Protein AF-A0A3S4ICM1-F1 (afdb_monomer_lite)

Structure (mmCIF, N/CA/C/O backbone):
data_AF-A0A3S4ICM1-F1
#
_entry.id   AF-A0A3S4ICM1-F1
#
loop_
_atom_site.group_PDB
_atom_site.id
_atom_site.type_symbol
_atom_site.label_atom_id
_atom_site.label_alt_id
_atom_site.label_comp_id
_atom_site.label_asym_id
_atom_site.label_entity_id
_atom_site.label_seq_id
_atom_site.pdbx_PDB_ins_code
_atom_site.Cartn_x
_atom_site.Cartn_y
_atom_site.Cartn_z
_atom_site.occupancy
_atom_site.B_iso_or_equiv
_atom_site.auth_seq_id
_atom_site.auth_comp_id
_atom_site.auth_asym_id
_atom_site.auth_atom_id
_atom_site.pdbx_PDB_model_num
ATOM 1 N N . MET A 1 1 ? 9.336 -10.171 -21.141 1.00 41.47 1 MET A N 1
ATOM 2 C CA . MET A 1 1 ? 8.666 -9.229 -20.217 1.00 41.47 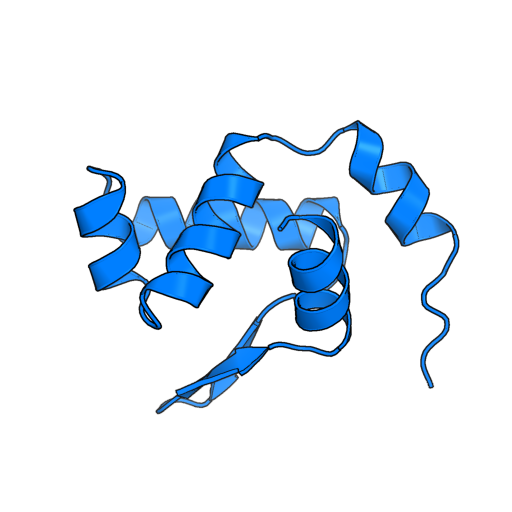1 MET A CA 1
ATOM 3 C C . MET A 1 1 ? 7.668 -10.049 -19.399 1.00 41.47 1 MET A C 1
ATOM 5 O O . MET A 1 1 ? 6.689 -10.478 -19.975 1.00 41.47 1 MET A O 1
ATOM 9 N N . GLY A 1 2 ? 7.869 -10.435 -18.145 1.00 45.62 2 GLY A N 1
ATOM 10 C CA . GLY A 1 2 ? 8.964 -10.178 -17.222 1.00 45.62 2 GLY A CA 1
ATOM 11 C C . GLY A 1 2 ? 9.555 -11.489 -16.702 1.00 45.62 2 GLY A C 1
ATOM 12 O O . GLY A 1 2 ? 8.839 -12.438 -16.398 1.00 45.62 2 GLY A O 1
ATOM 13 N N . CYS A 1 3 ? 10.884 -11.527 -16.639 1.00 40.38 3 CYS A N 1
ATOM 14 C CA . CYS A 1 3 ? 11.598 -12.461 -15.787 1.00 40.38 3 CYS A CA 1
ATOM 15 C C . CYS A 1 3 ? 11.204 -12.132 -14.343 1.00 40.38 3 CYS A C 1
ATOM 17 O O . CYS A 1 3 ? 11.689 -11.143 -13.797 1.00 40.38 3 CYS A O 1
ATOM 19 N N . THR A 1 4 ? 10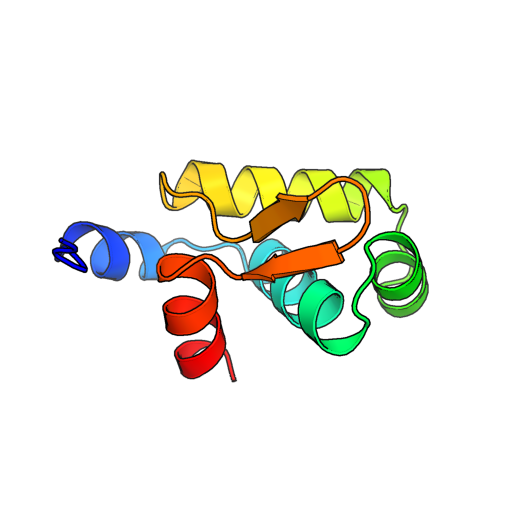.323 -12.915 -13.718 1.00 52.56 4 THR A N 1
ATOM 20 C CA . THR A 1 4 ? 10.228 -12.962 -12.249 1.00 52.56 4 THR A CA 1
ATOM 21 C C . THR A 1 4 ? 11.483 -13.673 -11.761 1.00 52.56 4 THR A C 1
ATOM 23 O O . THR A 1 4 ? 11.526 -14.889 -11.579 1.00 52.56 4 THR A O 1
ATOM 26 N N . ASP A 1 5 ? 12.551 -12.890 -11.751 1.00 52.47 5 ASP A N 1
ATOM 27 C CA . ASP A 1 5 ? 13.935 -13.295 -11.621 1.00 52.47 5 ASP A CA 1
ATOM 28 C C . ASP A 1 5 ? 14.198 -13.959 -10.257 1.00 52.47 5 ASP A C 1
ATOM 30 O O . ASP A 1 5 ? 13.571 -13.602 -9.254 1.00 52.47 5 ASP A O 1
ATOM 34 N N . LYS A 1 6 ? 15.154 -14.901 -10.195 1.00 50.41 6 LYS A N 1
ATOM 35 C CA . LYS A 1 6 ? 15.598 -15.570 -8.949 1.00 50.41 6 LYS A CA 1
ATOM 36 C C . LYS A 1 6 ? 15.899 -14.570 -7.821 1.00 50.41 6 LYS A C 1
ATOM 38 O O . LYS A 1 6 ? 15.710 -14.895 -6.650 1.00 50.41 6 LYS A O 1
ATOM 43 N N . VAL A 1 7 ? 16.294 -13.346 -8.181 1.00 53.91 7 VAL A N 1
ATOM 44 C CA . VAL A 1 7 ? 16.601 -12.231 -7.272 1.00 53.91 7 VAL A CA 1
ATOM 45 C C . VAL A 1 7 ? 15.424 -11.849 -6.360 1.00 53.91 7 VAL A C 1
ATOM 47 O O . VAL A 1 7 ? 15.647 -11.444 -5.220 1.00 53.91 7 VAL A O 1
ATOM 50 N N . PHE A 1 8 ? 14.171 -12.003 -6.805 1.00 61.94 8 PHE A N 1
ATOM 51 C CA . PHE A 1 8 ? 13.000 -11.665 -5.984 1.00 61.94 8 PHE A CA 1
ATOM 52 C C . PHE A 1 8 ? 12.763 -12.678 -4.855 1.00 61.94 8 PHE A C 1
ATOM 54 O O . PHE A 1 8 ? 12.373 -12.313 -3.748 1.00 61.94 8 PHE A O 1
ATOM 61 N N . CYS A 1 9 ? 13.048 -13.955 -5.123 1.00 53.03 9 CYS A N 1
ATOM 62 C CA . CYS A 1 9 ? 12.870 -15.039 -4.161 1.00 53.03 9 CYS A CA 1
ATOM 63 C C . CYS A 1 9 ? 13.955 -15.030 -3.071 1.00 53.03 9 CYS A C 1
ATOM 65 O O . CYS A 1 9 ? 13.659 -15.328 -1.917 1.00 53.03 9 CYS A O 1
ATOM 67 N N . GLU A 1 10 ? 15.189 -14.644 -3.413 1.00 55.59 10 GLU A N 1
ATOM 68 C CA . GLU A 1 10 ? 16.308 -14.557 -2.460 1.00 55.59 10 GLU A CA 1
ATOM 69 C C . GLU A 1 10 ? 16.110 -13.422 -1.440 1.00 55.59 10 GLU A C 1
ATOM 71 O O . GLU A 1 10 ? 16.408 -13.570 -0.256 1.00 55.59 10 GLU A O 1
ATOM 76 N N . LYS A 1 11 ? 15.501 -12.310 -1.873 1.00 61.22 11 LYS A N 1
ATOM 77 C CA . LYS A 1 11 ? 15.180 -11.157 -1.015 1.00 61.22 11 LYS A CA 1
ATOM 78 C C . LYS A 1 11 ? 13.960 -11.359 -0.115 1.00 61.22 11 LYS A C 1
ATOM 80 O O . LYS A 1 11 ? 13.799 -10.615 0.850 1.00 61.22 11 LYS A O 1
ATOM 85 N N . LEU A 1 12 ? 13.125 -12.362 -0.392 1.00 60.25 12 LEU A N 1
ATOM 86 C CA . LEU A 1 12 ? 11.933 -12.665 0.407 1.00 60.25 12 LEU A CA 1
ATOM 87 C C . LEU A 1 12 ? 12.287 -13.160 1.825 1.00 60.25 12 LEU A C 1
ATOM 89 O O . LEU A 1 12 ? 11.490 -13.016 2.744 1.00 60.25 12 LEU A O 1
ATOM 93 N N . ILE A 1 13 ? 13.494 -13.709 2.010 1.00 59.66 13 ILE A N 1
ATOM 94 C CA . ILE A 1 13 ? 13.962 -14.319 3.267 1.00 59.66 13 ILE A CA 1
ATOM 95 C C . ILE A 1 13 ? 14.308 -13.261 4.336 1.00 59.66 13 ILE A C 1
ATOM 97 O O . ILE A 1 13 ? 14.292 -13.565 5.525 1.00 59.66 13 ILE A O 1
ATOM 101 N N . MET A 1 14 ? 14.578 -12.010 3.940 1.00 58.34 14 MET A N 1
ATOM 102 C CA . MET A 1 14 ? 14.988 -10.927 4.852 1.00 58.34 14 MET A CA 1
ATOM 103 C C . MET A 1 14 ? 13.917 -9.840 5.041 1.00 58.34 14 MET A C 1
ATOM 105 O O . MET A 1 14 ? 14.203 -8.755 5.545 1.00 58.34 14 MET A O 1
ATOM 109 N N . LEU A 1 15 ? 12.686 -10.112 4.608 1.00 69.25 15 LEU A N 1
ATOM 110 C CA . LEU A 1 15 ? 11.599 -9.143 4.620 1.00 69.25 15 LEU A CA 1
ATOM 111 C C . LEU A 1 15 ? 11.115 -8.856 6.050 1.00 69.25 15 LEU A C 1
ATOM 113 O O . LEU A 1 15 ? 10.828 -9.779 6.810 1.00 69.25 15 LEU A O 1
ATOM 117 N N . SER A 1 16 ? 10.948 -7.579 6.405 1.00 75.31 16 SER A N 1
ATOM 118 C CA . SER A 1 16 ? 10.278 -7.217 7.661 1.00 75.31 16 SER A CA 1
ATOM 119 C C . SER A 1 16 ? 8.778 -7.516 7.576 1.00 75.31 16 SER A C 1
ATOM 121 O O . SER A 1 16 ? 8.076 -6.982 6.709 1.00 75.31 16 SER A O 1
ATOM 123 N N . THR A 1 17 ? 8.278 -8.327 8.512 1.00 82.50 17 THR A N 1
ATOM 124 C CA . THR A 1 17 ? 6.861 -8.698 8.634 1.00 82.50 17 THR A CA 1
ATOM 125 C C . THR A 1 17 ? 5.950 -7.472 8.683 1.00 82.50 17 THR A C 1
ATOM 127 O O . THR A 1 17 ? 4.895 -7.468 8.059 1.00 82.50 17 THR A O 1
ATOM 130 N N . GLU A 1 18 ? 6.375 -6.389 9.339 1.00 86.56 18 GLU A N 1
ATOM 131 C CA . GLU A 1 18 ? 5.590 -5.150 9.438 1.00 86.56 18 GLU A CA 1
ATOM 132 C C . GLU A 1 18 ? 5.344 -4.498 8.073 1.00 86.56 18 GLU A C 1
ATOM 134 O O . GLU A 1 18 ? 4.276 -3.945 7.811 1.00 86.56 18 GLU A O 1
ATOM 139 N N . SER A 1 19 ? 6.332 -4.570 7.178 1.00 87.50 19 SER A N 1
ATOM 140 C CA . SER A 1 19 ? 6.229 -3.977 5.843 1.00 87.50 19 SER A CA 1
ATOM 141 C C . SER A 1 19 ? 5.290 -4.785 4.949 1.00 87.50 19 SER A C 1
ATOM 143 O O . SER A 1 19 ? 4.524 -4.210 4.175 1.00 87.50 19 SER A O 1
ATOM 145 N N . LEU A 1 20 ? 5.316 -6.113 5.096 1.00 89.19 20 LEU A N 1
ATOM 146 C CA . LEU A 1 20 ? 4.408 -7.023 4.403 1.00 89.19 20 LEU A CA 1
ATOM 147 C C . LEU A 1 20 ? 2.970 -6.876 4.916 1.00 89.19 20 LEU A C 1
ATOM 149 O O . LEU A 1 20 ? 2.061 -6.758 4.101 1.00 89.19 20 LEU A O 1
ATOM 153 N N . ILE A 1 21 ? 2.772 -6.774 6.237 1.00 90.69 21 ILE A N 1
ATOM 154 C CA . ILE A 1 21 ? 1.463 -6.485 6.845 1.00 90.69 21 ILE A CA 1
ATOM 155 C C . ILE A 1 21 ? 0.910 -5.156 6.322 1.00 90.69 21 ILE A C 1
ATOM 157 O O . ILE A 1 21 ? -0.259 -5.076 5.947 1.00 90.69 21 ILE A O 1
ATOM 161 N N . ALA A 1 22 ? 1.736 -4.108 6.254 1.00 91.31 22 ALA A N 1
ATOM 162 C CA . ALA A 1 22 ? 1.308 -2.829 5.698 1.00 91.31 22 ALA A CA 1
ATOM 163 C C . ALA A 1 22 ? 0.829 -2.979 4.245 1.00 91.31 22 ALA A C 1
ATOM 165 O O . ALA A 1 22 ? -0.248 -2.494 3.908 1.00 91.31 22 ALA A O 1
ATOM 166 N N . PHE A 1 23 ? 1.581 -3.687 3.398 1.00 91.56 23 PHE A N 1
ATOM 167 C CA . PHE A 1 23 ? 1.207 -3.930 2.003 1.00 91.56 23 PHE A CA 1
ATOM 168 C C . PHE A 1 23 ? -0.114 -4.700 1.857 1.00 91.56 23 PHE A C 1
ATOM 170 O O . PHE A 1 23 ? -1.005 -4.231 1.146 1.00 91.56 23 PHE A O 1
ATOM 177 N N . THR A 1 24 ? -0.276 -5.831 2.551 1.00 92.12 24 THR A N 1
ATOM 178 C CA . THR A 1 24 ? -1.508 -6.635 2.471 1.00 92.12 24 THR A CA 1
ATOM 179 C C . THR A 1 24 ? -2.716 -5.859 2.993 1.00 92.12 24 THR A C 1
ATOM 181 O O . THR A 1 24 ? -3.783 -5.898 2.385 1.00 92.12 24 THR A O 1
ATOM 184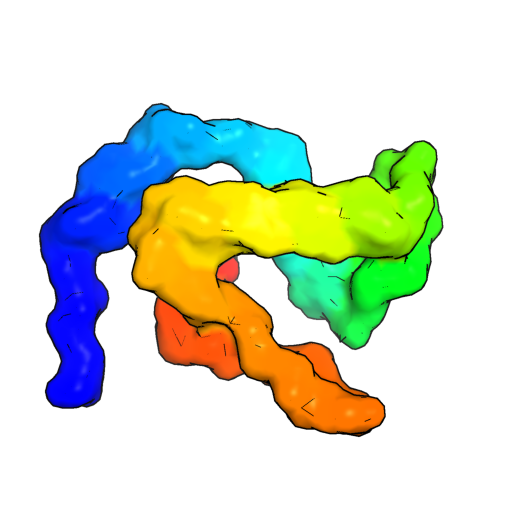 N N . THR A 1 25 ? -2.538 -5.060 4.047 1.00 92.50 25 THR A N 1
ATOM 185 C CA . THR A 1 25 ? -3.604 -4.212 4.602 1.00 92.50 25 THR A CA 1
ATOM 186 C C . THR A 1 25 ? -4.008 -3.093 3.635 1.00 92.50 25 THR A C 1
ATOM 188 O O . THR A 1 25 ? -5.196 -2.818 3.487 1.00 92.50 25 THR A O 1
ATOM 191 N N . ILE A 1 26 ? -3.062 -2.460 2.925 1.00 91.94 26 ILE A N 1
ATOM 192 C CA . ILE A 1 26 ? -3.388 -1.471 1.875 1.00 91.94 26 ILE A CA 1
ATOM 193 C C . ILE A 1 26 ? -4.240 -2.117 0.778 1.00 91.94 26 ILE A C 1
ATOM 195 O O . ILE A 1 26 ? -5.155 -1.468 0.276 1.00 91.94 26 ILE A O 1
ATOM 199 N N . MET A 1 27 ? -3.957 -3.371 0.418 1.00 91.19 27 MET A N 1
ATOM 200 C CA . MET A 1 27 ? -4.712 -4.107 -0.600 1.00 91.19 27 MET A CA 1
ATOM 201 C C . MET A 1 27 ? -6.108 -4.502 -0.152 1.00 91.19 27 MET A C 1
ATOM 203 O O . MET A 1 27 ? -7.059 -4.289 -0.896 1.00 91.19 27 MET A O 1
ATOM 207 N N . ASP A 1 28 ? -6.243 -4.975 1.079 1.00 90.50 28 ASP A N 1
ATOM 208 C CA . ASP A 1 28 ? -7.537 -5.282 1.682 1.00 90.50 28 ASP A CA 1
ATOM 209 C C . ASP A 1 28 ? -8.422 -4.028 1.822 1.00 90.50 28 ASP A C 1
ATOM 211 O O . ASP A 1 28 ? -9.611 -4.049 1.514 1.00 90.50 28 ASP A O 1
ATOM 215 N N . CYS A 1 29 ? -7.833 -2.899 2.228 1.00 91.38 29 CYS A N 1
ATOM 216 C CA . CYS A 1 29 ? -8.567 -1.658 2.486 1.00 91.38 29 CYS A CA 1
ATOM 217 C C . CYS A 1 29 ? -8.717 -0.741 1.256 1.00 91.38 29 CYS A C 1
ATOM 219 O O . CYS A 1 29 ? -9.484 0.221 1.295 1.00 91.38 29 CYS A O 1
ATOM 221 N N . GLY A 1 30 ? -7.940 -0.957 0.190 1.00 89.06 30 GLY A N 1
ATOM 222 C CA . GLY A 1 30 ? -7.923 -0.134 -1.027 1.00 89.06 30 GLY A CA 1
ATOM 223 C C . GLY A 1 30 ? -7.391 1.300 -0.856 1.00 89.06 30 GLY A C 1
ATOM 224 O O . GLY A 1 30 ? -7.429 2.093 -1.799 1.00 89.06 30 GLY A O 1
ATOM 225 N N . SER A 1 31 ? -6.905 1.672 0.333 1.00 88.50 31 SER A N 1
ATOM 226 C CA . SER A 1 31 ? -6.434 3.025 0.646 1.00 88.50 31 SER A CA 1
ATOM 227 C C . SER A 1 31 ? -5.390 3.026 1.760 1.00 88.50 31 SER A C 1
ATOM 229 O O . SER A 1 31 ? -5.516 2.305 2.748 1.00 88.50 31 SER A O 1
ATOM 231 N N . PHE A 1 32 ? -4.397 3.912 1.641 1.00 90.62 32 PHE A N 1
ATOM 232 C CA . PHE A 1 32 ? -3.386 4.139 2.678 1.00 90.62 32 PHE A CA 1
ATOM 233 C C . PHE A 1 32 ? -3.996 4.629 3.993 1.00 90.62 32 PHE A C 1
ATOM 235 O O . PHE A 1 32 ? -3.559 4.209 5.059 1.00 90.62 32 PHE A O 1
ATOM 242 N N . THR A 1 33 ? -5.001 5.507 3.930 1.00 92.31 33 THR A N 1
ATOM 243 C CA . THR A 1 33 ? -5.639 6.061 5.132 1.00 92.31 33 THR A CA 1
ATOM 244 C C . THR A 1 33 ? -6.441 4.995 5.870 1.00 92.31 33 THR A C 1
ATOM 246 O O . THR A 1 33 ? -6.313 4.875 7.081 1.00 92.31 33 THR A O 1
ATOM 249 N N . ALA A 1 34 ? -7.217 4.187 5.141 1.00 93.00 34 ALA A N 1
ATOM 250 C CA . ALA A 1 34 ? -8.008 3.110 5.735 1.00 93.00 34 ALA A CA 1
ATOM 251 C C . ALA A 1 34 ? -7.118 1.998 6.318 1.00 93.00 34 ALA A C 1
ATOM 253 O O . ALA A 1 34 ? -7.373 1.508 7.412 1.00 93.00 34 ALA A O 1
ATOM 254 N N . ALA A 1 35 ? -6.020 1.657 5.636 1.00 93.50 35 ALA A N 1
ATOM 255 C CA . ALA A 1 35 ? -5.039 0.715 6.165 1.00 93.50 35 ALA A CA 1
ATOM 256 C C . ALA A 1 35 ? -4.338 1.243 7.426 1.00 93.50 35 ALA A C 1
ATOM 258 O O . ALA A 1 35 ? -4.091 0.485 8.357 1.00 93.50 35 ALA A O 1
ATOM 259 N N . ALA A 1 36 ? -4.027 2.539 7.474 1.00 94.12 36 ALA A N 1
ATOM 260 C CA . ALA A 1 36 ? -3.413 3.163 8.641 1.00 94.12 36 ALA A CA 1
ATOM 261 C C . ALA A 1 36 ? -4.332 3.132 9.866 1.00 94.12 36 ALA A C 1
ATOM 263 O O . ALA A 1 36 ? -3.873 2.782 10.951 1.00 94.12 36 ALA A O 1
ATOM 264 N N . ASP A 1 37 ? -5.619 3.417 9.664 1.00 96.06 37 ASP A N 1
ATOM 265 C CA . ASP A 1 37 ? -6.654 3.299 10.692 1.00 96.06 37 ASP A CA 1
ATOM 266 C C . ASP A 1 37 ? -6.743 1.858 11.227 1.00 96.06 37 ASP A C 1
ATOM 268 O O . ASP A 1 37 ? -6.612 1.630 12.428 1.00 96.06 37 ASP A O 1
ATOM 272 N N . LYS A 1 38 ? -6.801 0.867 10.323 1.00 95.06 38 LYS A N 1
ATOM 273 C CA . LYS A 1 38 ? -6.834 -0.565 10.672 1.00 95.06 38 LYS A CA 1
ATOM 274 C C . LYS A 1 38 ? -5.591 -1.038 11.434 1.00 95.06 38 LYS A C 1
ATOM 276 O O . LYS A 1 38 ? -5.693 -1.924 12.278 1.00 95.06 38 LYS A O 1
ATOM 281 N N . LEU A 1 39 ? -4.424 -0.465 11.140 1.00 92.44 39 LEU A N 1
ATOM 282 C CA . LEU A 1 39 ? -3.150 -0.805 11.783 1.00 92.44 39 LEU A CA 1
ATOM 283 C C . LEU A 1 39 ? -2.841 0.044 13.028 1.00 92.44 39 LEU A C 1
ATOM 285 O O . LEU A 1 39 ? -1.832 -0.205 13.682 1.00 92.44 39 LEU A O 1
ATOM 289 N N . GLY A 1 40 ? -3.663 1.045 13.359 1.00 95.62 40 GLY A N 1
ATOM 290 C CA . GLY A 1 40 ? -3.423 1.941 14.495 1.00 95.62 40 GLY A CA 1
ATOM 291 C C . GLY A 1 40 ? -2.182 2.831 14.340 1.00 95.62 40 GLY A C 1
ATOM 292 O O . GLY A 1 40 ? -1.557 3.205 15.331 1.00 95.62 40 GLY A O 1
ATOM 293 N N . VAL A 1 41 ? -1.794 3.162 13.104 1.00 95.12 41 VAL A N 1
ATOM 294 C CA . VAL A 1 41 ? -0.614 3.990 12.788 1.00 95.12 41 VAL A CA 1
ATOM 295 C C . VAL A 1 41 ? -0.991 5.161 11.879 1.00 95.12 41 VAL A C 1
ATOM 297 O O . VAL A 1 41 ? -2.127 5.304 11.445 1.00 95.12 41 VAL A O 1
ATOM 300 N N . THR A 1 42 ? -0.034 6.034 11.555 1.00 95.44 42 THR A N 1
ATOM 301 C CA . THR A 1 42 ? -0.280 7.133 10.606 1.00 95.44 42 THR A CA 1
ATOM 302 C C . THR A 1 42 ? -0.173 6.663 9.152 1.00 95.44 42 THR A C 1
ATOM 304 O O . THR A 1 42 ? 0.624 5.781 8.826 1.00 95.44 42 THR A O 1
ATOM 307 N N . ALA A 1 43 ? -0.908 7.308 8.238 1.00 91.81 43 ALA A N 1
ATOM 308 C CA . ALA A 1 43 ? -0.813 7.032 6.798 1.00 91.81 43 ALA A CA 1
ATOM 309 C C . ALA A 1 43 ? 0.614 7.227 6.248 1.00 91.81 43 ALA A C 1
ATOM 311 O O . ALA A 1 43 ? 1.060 6.479 5.377 1.00 91.81 43 ALA A O 1
ATOM 312 N N . SER A 1 44 ? 1.365 8.181 6.806 1.00 93.00 44 SER A N 1
ATOM 313 C CA . SER A 1 44 ? 2.785 8.382 6.498 1.00 93.00 44 SER A CA 1
ATOM 314 C C . SER A 1 44 ? 3.644 7.182 6.902 1.00 93.00 44 SER A C 1
ATOM 316 O O . SER A 1 44 ? 4.571 6.830 6.173 1.00 93.00 44 SER A O 1
ATOM 318 N N . ASN A 1 45 ? 3.331 6.531 8.029 1.00 93.81 45 ASN A N 1
ATOM 319 C CA . ASN A 1 45 ? 4.023 5.320 8.465 1.00 93.81 45 ASN A CA 1
ATOM 320 C C . ASN A 1 45 ? 3.740 4.153 7.512 1.00 93.81 45 ASN A C 1
ATOM 322 O O . ASN A 1 45 ? 4.673 3.519 7.034 1.00 93.81 45 ASN A O 1
ATOM 326 N N . VAL A 1 46 ? 2.473 3.946 7.135 1.00 93.00 46 VAL A N 1
ATOM 327 C CA . VAL A 1 46 ? 2.075 2.924 6.147 1.00 93.00 46 VAL A CA 1
ATOM 328 C C . VAL A 1 46 ? 2.765 3.151 4.798 1.00 93.00 46 VAL A C 1
ATOM 330 O O . VAL A 1 46 ? 3.343 2.228 4.226 1.00 93.00 46 VAL A O 1
ATOM 333 N N . SER A 1 47 ? 2.775 4.394 4.307 1.00 91.62 47 SER A N 1
ATOM 334 C CA . SER A 1 47 ? 3.469 4.748 3.065 1.00 91.62 47 SER A CA 1
ATOM 335 C C . SER A 1 47 ? 4.976 4.500 3.148 1.00 91.62 47 SER A C 1
ATOM 337 O O . SER A 1 47 ? 5.573 4.080 2.157 1.00 91.62 47 SER A O 1
ATOM 339 N N . ARG A 1 48 ? 5.602 4.765 4.302 1.00 92.69 48 ARG A N 1
ATOM 340 C CA . ARG A 1 48 ? 7.030 4.514 4.523 1.00 92.69 48 ARG A CA 1
ATOM 341 C C . ARG A 1 48 ? 7.332 3.018 4.555 1.00 92.69 48 ARG A C 1
ATOM 343 O O . ARG A 1 48 ? 8.292 2.608 3.908 1.00 92.69 48 ARG A O 1
ATOM 350 N N . SER A 1 49 ? 6.519 2.221 5.243 1.00 91.88 49 SER A N 1
ATOM 351 C CA . SER A 1 49 ? 6.660 0.763 5.289 1.00 91.88 49 SER A CA 1
ATOM 352 C C . SER A 1 49 ? 6.552 0.142 3.895 1.00 91.88 49 SER A C 1
ATOM 354 O O . SER A 1 49 ? 7.395 -0.672 3.525 1.00 91.88 49 SER A O 1
ATOM 356 N N . LEU A 1 50 ? 5.593 0.592 3.076 1.00 90.94 50 LEU A N 1
ATOM 357 C CA . LEU A 1 50 ? 5.492 0.165 1.678 1.00 90.94 50 LEU A CA 1
ATOM 358 C C . LEU A 1 50 ? 6.733 0.565 0.867 1.00 90.94 50 LEU A C 1
ATOM 360 O O . LEU A 1 50 ? 7.316 -0.270 0.185 1.00 90.94 50 LEU A O 1
ATOM 364 N N . ALA A 1 51 ? 7.177 1.820 0.961 1.00 90.44 51 ALA A N 1
ATOM 365 C CA . ALA A 1 51 ? 8.360 2.279 0.233 1.00 90.44 51 ALA A CA 1
ATOM 366 C C . ALA A 1 51 ? 9.630 1.517 0.651 1.00 90.44 51 ALA A C 1
ATOM 368 O O . ALA A 1 51 ? 10.512 1.254 -0.166 1.00 90.44 51 ALA A O 1
ATOM 369 N N . GLN A 1 52 ? 9.735 1.143 1.928 1.00 89.94 52 GLN A N 1
ATOM 370 C CA . GLN A 1 52 ? 10.830 0.327 2.438 1.00 89.94 52 GLN A CA 1
ATOM 371 C C . GLN A 1 52 ? 10.759 -1.105 1.902 1.00 89.94 52 GLN A C 1
ATOM 373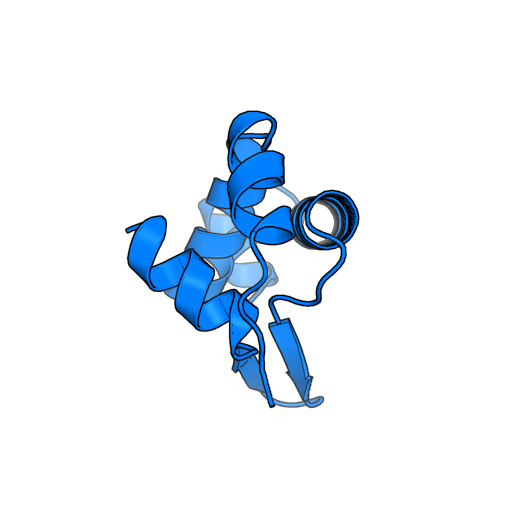 O O . GLN A 1 52 ? 11.797 -1.679 1.576 1.00 89.94 52 GLN A O 1
ATOM 378 N N . LEU A 1 53 ? 9.559 -1.675 1.791 1.00 89.12 53 LEU A N 1
ATOM 379 C CA . LEU A 1 53 ? 9.332 -2.981 1.179 1.00 89.12 53 LEU A CA 1
ATOM 380 C C . LEU A 1 53 ? 9.760 -2.983 -0.294 1.00 89.12 53 LEU A C 1
ATOM 382 O O . LEU A 1 53 ? 10.584 -3.797 -0.704 1.00 89.12 53 LEU A O 1
ATOM 386 N N . GLU A 1 54 ? 9.273 -2.012 -1.064 1.00 90.00 54 GLU A N 1
ATOM 387 C CA . GLU A 1 54 ? 9.640 -1.807 -2.467 1.00 90.00 54 GLU A CA 1
ATOM 388 C C . GLU A 1 54 ? 11.154 -1.628 -2.635 1.00 90.00 54 GLU A C 1
ATOM 390 O O . GLU A 1 54 ? 11.768 -2.241 -3.508 1.00 90.00 54 GLU A O 1
ATOM 395 N N . LYS A 1 55 ? 11.795 -0.854 -1.750 1.00 88.56 55 LYS A N 1
ATOM 396 C CA . LYS A 1 55 ? 13.249 -0.649 -1.757 1.00 88.56 55 LYS A CA 1
ATOM 397 C C . LYS A 1 55 ? 14.032 -1.931 -1.465 1.00 88.56 55 LYS A C 1
ATOM 399 O O . LYS A 1 55 ? 15.044 -2.170 -2.118 1.00 88.56 55 LYS A O 1
ATOM 404 N N . GLN A 1 56 ? 13.593 -2.736 -0.497 1.00 86.12 56 GLN A N 1
ATOM 405 C CA . GLN A 1 56 ? 14.235 -4.016 -0.171 1.00 86.12 56 GLN A CA 1
ATOM 406 C C . GLN A 1 56 ? 14.158 -4.979 -1.357 1.00 86.12 56 GLN A C 1
ATOM 408 O O . GLN A 1 56 ? 15.168 -5.546 -1.778 1.00 86.12 56 GLN A O 1
ATOM 413 N N . LEU A 1 57 ? 12.973 -5.088 -1.956 1.00 86.06 57 LEU A N 1
ATOM 414 C CA . LEU A 1 57 ? 12.724 -5.944 -3.110 1.00 86.06 57 LEU A CA 1
ATOM 415 C C . LEU A 1 57 ? 13.401 -5.409 -4.384 1.00 86.06 57 LEU A C 1
ATOM 417 O O . LEU A 1 57 ? 13.871 -6.184 -5.214 1.00 86.06 57 LEU A O 1
ATOM 421 N N . GLY A 1 58 ? 13.569 -4.091 -4.494 1.00 88.19 58 GLY A N 1
ATOM 422 C CA . GLY A 1 58 ? 14.114 -3.417 -5.674 1.00 88.19 58 GLY A CA 1
ATOM 423 C C . GLY A 1 58 ? 13.101 -3.286 -6.813 1.00 88.19 58 GLY A C 1
ATOM 424 O O . GLY A 1 58 ? 13.501 -3.092 -7.957 1.00 88.19 58 GLY A O 1
ATOM 425 N N . VAL A 1 59 ? 11.806 -3.398 -6.511 1.00 89.06 59 VAL A N 1
ATOM 426 C CA . VAL A 1 59 ? 10.704 -3.280 -7.475 1.00 89.06 59 VAL A CA 1
ATOM 427 C C . VAL A 1 59 ? 9.624 -2.364 -6.913 1.00 89.06 59 VAL A C 1
ATOM 429 O O . VAL A 1 59 ? 9.578 -2.117 -5.710 1.00 89.06 59 VAL A O 1
ATOM 432 N N . ARG A 1 60 ? 8.708 -1.914 -7.770 1.00 89.56 60 ARG A N 1
ATOM 433 C CA . ARG A 1 60 ? 7.450 -1.315 -7.312 1.00 89.56 60 ARG A CA 1
ATOM 434 C C . ARG A 1 60 ? 6.386 -2.393 -7.194 1.00 89.56 60 ARG A C 1
ATOM 436 O O . ARG A 1 60 ? 6.257 -3.210 -8.100 1.00 89.56 60 ARG A O 1
ATOM 443 N N . LEU A 1 61 ? 5.631 -2.373 -6.105 1.00 89.62 61 LEU A N 1
ATOM 444 C CA . LEU A 1 61 ? 4.503 -3.273 -5.857 1.00 89.62 61 LEU A CA 1
ATOM 445 C C . LEU A 1 61 ? 3.179 -2.600 -6.209 1.00 89.62 61 LEU A C 1
ATOM 447 O O . LEU A 1 61 ? 2.229 -3.262 -6.620 1.00 89.62 61 LEU A O 1
ATOM 451 N N . LEU A 1 62 ? 3.127 -1.275 -6.060 1.00 89.19 62 LEU A N 1
ATOM 452 C CA . LEU A 1 62 ? 1.948 -0.477 -6.352 1.00 89.19 62 LEU A CA 1
ATOM 453 C C . LEU A 1 62 ? 2.286 0.605 -7.373 1.00 89.19 62 LEU A C 1
ATOM 455 O O . LEU A 1 62 ? 3.327 1.263 -7.329 1.00 89.19 62 LEU A O 1
ATOM 459 N N . THR A 1 63 ? 1.364 0.821 -8.298 1.00 85.44 63 THR A N 1
ATOM 460 C CA . THR A 1 63 ? 1.380 1.956 -9.210 1.00 85.44 63 THR A CA 1
ATOM 461 C C . THR A 1 63 ? 0.298 2.936 -8.773 1.00 85.44 63 THR A C 1
ATOM 463 O O . THR A 1 63 ? -0.879 2.599 -8.648 1.00 85.44 63 THR A O 1
ATOM 466 N N . ARG A 1 64 ? 0.703 4.183 -8.505 1.00 68.44 64 ARG A N 1
ATOM 467 C CA . ARG A 1 64 ? -0.243 5.277 -8.283 1.00 68.44 64 ARG A CA 1
ATOM 468 C C . ARG A 1 64 ? -0.722 5.775 -9.637 1.00 68.44 64 ARG A C 1
ATOM 470 O O . ARG A 1 64 ? 0.004 6.508 -10.307 1.00 68.44 64 ARG A O 1
ATOM 477 N N . THR A 1 65 ? -1.974 5.496 -9.977 1.00 60.75 65 THR A N 1
ATOM 478 C CA . THR A 1 65 ? -2.732 6.470 -10.762 1.00 60.75 65 THR A CA 1
ATOM 479 C C . THR A 1 65 ? -3.376 7.439 -9.775 1.00 60.75 65 THR A C 1
ATOM 481 O O . THR A 1 65 ? -3.711 7.079 -8.649 1.00 60.75 65 THR A O 1
ATOM 484 N N . THR A 1 66 ? -3.521 8.713 -10.130 1.00 52.53 66 THR A N 1
ATOM 485 C CA . THR A 1 66 ? -4.009 9.765 -9.211 1.00 52.53 66 THR A CA 1
ATOM 486 C C . THR A 1 66 ? -5.438 9.547 -8.696 1.00 52.53 66 THR A C 1
ATOM 488 O O . THR A 1 66 ? -5.935 10.357 -7.919 1.00 52.53 66 THR A O 1
ATOM 491 N N . ARG A 1 67 ? -6.101 8.459 -9.105 1.00 62.97 67 ARG A N 1
ATOM 492 C CA . ARG A 1 67 ? -7.470 8.101 -8.729 1.00 62.97 67 ARG A CA 1
ATOM 493 C C . ARG A 1 67 ? -7.639 6.649 -8.280 1.00 62.97 67 ARG A C 1
ATOM 495 O O . ARG A 1 67 ? -8.693 6.347 -7.732 1.00 62.97 67 ARG A O 1
ATOM 502 N N . ARG A 1 68 ? -6.664 5.761 -8.516 1.00 70.06 68 ARG A N 1
ATOM 503 C CA . ARG A 1 68 ? -6.749 4.340 -8.154 1.00 70.06 68 ARG A CA 1
ATOM 504 C C . ARG A 1 68 ? -5.393 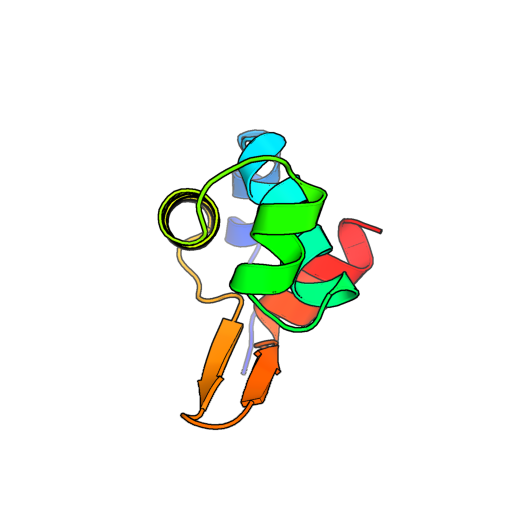3.779 -7.743 1.00 70.06 68 ARG A C 1
ATOM 506 O O . ARG A 1 68 ? -4.345 4.137 -8.285 1.00 70.06 68 ARG A O 1
ATOM 513 N N . LEU A 1 69 ? -5.455 2.939 -6.722 1.00 83.12 69 LEU A N 1
ATOM 514 C CA . LEU A 1 69 ? -4.351 2.143 -6.222 1.00 83.12 69 LEU A CA 1
ATOM 515 C C . LEU A 1 69 ? -4.370 0.846 -7.031 1.00 83.12 69 LEU A C 1
ATOM 517 O O . LEU A 1 69 ? -5.294 0.054 -6.882 1.00 83.12 69 LEU A O 1
ATOM 521 N N . ASP A 1 70 ? -3.399 0.679 -7.923 1.00 86.31 70 ASP A N 1
ATOM 522 C CA . ASP A 1 70 ? -3.309 -0.487 -8.800 1.00 86.31 70 ASP A CA 1
ATOM 523 C C . ASP A 1 70 ? -2.056 -1.301 -8.462 1.00 86.31 70 ASP A C 1
ATOM 525 O O . ASP A 1 70 ? -1.001 -0.747 -8.130 1.00 86.31 70 ASP A O 1
ATOM 529 N N . LEU A 1 71 ? -2.176 -2.625 -8.548 1.00 88.81 71 LEU A N 1
ATOM 530 C CA . LEU A 1 71 ? -1.061 -3.553 -8.371 1.00 88.81 71 LEU A CA 1
ATOM 531 C C . LEU A 1 71 ? -0.180 -3.565 -9.620 1.00 88.81 71 LEU A C 1
ATOM 533 O O . LEU A 1 71 ? -0.667 -3.563 -10.751 1.00 88.81 71 LEU A O 1
ATOM 537 N N . THR A 1 72 ? 1.133 -3.616 -9.417 1.00 90.69 72 THR A N 1
ATOM 538 C CA . THR A 1 72 ? 2.059 -4.031 -10.476 1.00 90.69 72 THR A CA 1
ATOM 539 C C . THR A 1 72 ? 2.018 -5.554 -10.635 1.00 90.69 72 THR A C 1
ATOM 541 O O . THR A 1 72 ? 1.442 -6.263 -9.805 1.00 90.69 72 THR A O 1
ATOM 544 N N . ALA A 1 73 ? 2.653 -6.084 -11.685 1.00 88.75 73 ALA A N 1
ATOM 545 C CA . ALA A 1 73 ? 2.780 -7.531 -11.859 1.00 88.75 73 ALA A CA 1
ATOM 546 C C . ALA A 1 73 ? 3.510 -8.179 -10.667 1.00 88.75 73 ALA A C 1
ATOM 548 O O . ALA A 1 73 ? 3.114 -9.237 -10.183 1.00 88.75 73 ALA A O 1
ATOM 549 N N . GLU A 1 74 ? 4.539 -7.508 -10.152 1.00 88.62 74 GLU A N 1
ATOM 550 C CA . GLU A 1 74 ? 5.307 -7.927 -8.984 1.00 88.62 74 GLU A CA 1
ATOM 551 C C . GLU A 1 74 ? 4.480 -7.840 -7.697 1.00 88.62 74 GLU A C 1
ATOM 553 O O . GLU A 1 74 ? 4.554 -8.735 -6.857 1.00 88.62 74 GLU A O 1
ATOM 558 N N . GLY A 1 75 ? 3.664 -6.792 -7.552 1.00 89.75 75 GLY A N 1
ATOM 559 C CA . GLY A 1 75 ? 2.724 -6.652 -6.443 1.00 89.75 75 GLY A CA 1
ATOM 560 C C . GLY A 1 75 ? 1.705 -7.785 -6.405 1.00 89.75 75 GLY A C 1
ATOM 561 O O . GLY A 1 75 ? 1.497 -8.379 -5.351 1.00 89.75 75 GLY A O 1
ATOM 562 N N . ALA A 1 76 ? 1.101 -8.113 -7.550 1.00 89.69 76 ALA A N 1
ATOM 563 C CA . ALA A 1 76 ? 0.150 -9.217 -7.659 1.00 89.69 76 ALA A CA 1
ATOM 564 C C . ALA A 1 76 ? 0.808 -10.565 -7.321 1.00 89.69 76 ALA A C 1
ATOM 566 O O . ALA A 1 76 ? 0.259 -11.341 -6.543 1.00 89.69 76 ALA A O 1
ATOM 567 N N . TRP A 1 77 ? 2.019 -10.808 -7.834 1.00 88.25 77 TRP A N 1
ATOM 568 C CA . TRP A 1 77 ? 2.790 -12.015 -7.523 1.00 88.25 77 TRP A CA 1
ATOM 569 C C . TRP A 1 77 ? 3.125 -12.135 -6.031 1.00 88.25 77 TRP A C 1
ATOM 571 O O . TRP A 1 77 ? 3.062 -13.226 -5.467 1.00 88.25 77 TRP A O 1
ATOM 581 N N . LEU A 1 78 ? 3.485 -11.021 -5.384 1.00 86.31 78 LEU A N 1
ATOM 582 C CA . LEU A 1 78 ? 3.766 -11.003 -3.952 1.00 86.31 78 LEU A CA 1
ATOM 583 C C . LEU A 1 78 ? 2.496 -11.260 -3.137 1.00 86.31 78 LEU A C 1
ATOM 585 O O . LEU A 1 78 ? 2.548 -12.026 -2.182 1.00 86.31 78 LEU A O 1
ATOM 589 N N . LEU A 1 79 ? 1.372 -10.645 -3.516 1.00 86.94 79 LEU A N 1
ATOM 590 C CA . LEU A 1 79 ? 0.096 -10.788 -2.816 1.00 86.94 79 LEU A CA 1
ATOM 591 C C . LEU A 1 79 ? -0.417 -12.234 -2.843 1.00 86.94 79 LEU A C 1
ATOM 593 O O . LEU A 1 79 ? -0.784 -12.750 -1.795 1.00 86.94 79 LEU A O 1
ATOM 597 N N . GLU A 1 80 ? -0.348 -12.904 -3.997 1.00 86.75 80 GLU A N 1
ATOM 598 C CA . GLU A 1 80 ? -0.705 -14.328 -4.168 1.00 86.75 80 GLU A CA 1
ATOM 599 C C . GLU A 1 80 ? 0.077 -15.256 -3.220 1.00 86.75 80 GLU A C 1
ATOM 601 O O . GLU A 1 80 ? -0.390 -16.325 -2.850 1.00 86.75 80 GLU A O 1
ATOM 606 N N . ARG A 1 81 ? 1.295 -14.864 -2.828 1.00 84.31 81 ARG A N 1
ATOM 607 C CA . ARG A 1 81 ? 2.194 -15.680 -1.993 1.00 84.31 81 ARG A CA 1
ATOM 608 C C . ARG A 1 81 ? 2.239 -15.245 -0.531 1.00 84.31 81 ARG A C 1
ATOM 610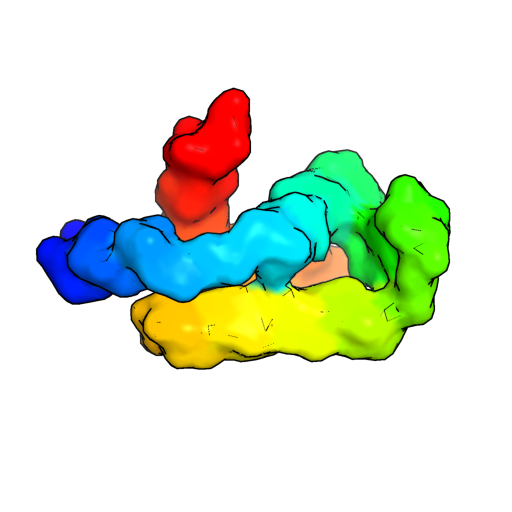 O O . ARG A 1 81 ? 2.842 -15.940 0.282 1.00 84.31 81 ARG A O 1
ATOM 617 N N . ALA A 1 82 ? 1.701 -14.066 -0.235 1.00 79.00 82 ALA A N 1
ATOM 618 C CA . ALA A 1 82 ? 1.604 -13.501 1.104 1.00 79.00 82 ALA A CA 1
ATOM 619 C C . ALA A 1 82 ? 0.249 -13.798 1.770 1.00 79.00 82 ALA A C 1
ATOM 621 O O . ALA A 1 82 ? 0.142 -13.621 2.985 1.00 79.00 82 ALA A O 1
ATOM 622 N N . ALA A 1 83 ? -0.757 -14.190 0.979 1.00 60.88 83 ALA A N 1
ATOM 623 C CA . ALA A 1 83 ? -2.044 -14.718 1.430 1.00 60.88 83 ALA A CA 1
ATOM 624 C C . ALA A 1 83 ? -1.917 -16.176 1.901 1.00 60.88 83 ALA A C 1
ATOM 626 O O . ALA A 1 83 ? -2.618 -16.521 2.878 1.00 60.88 83 ALA A O 1
#

InterPro domains:
  IPR000847 LysR, HTH, N-terminal domain [PF00126] (19-75)
  IPR000847 LysR, HTH, N-terminal domain [PR00039] (32-43)
  IPR000847 LysR, HTH, N-terminal domain [PR00039] (43-53)
  IPR000847 LysR, HTH, N-terminal domain [PR00039] (53-64)
  IPR000847 LysR, HTH, N-terminal domain [PS50931] (15-72)
  IPR036388 Winged helix-like DNA-binding domain superfamily [G3DSA:1.10.10.10] (13-83)
  IPR036390 Winged helix DNA-binding domain superfamily [SSF46785] (13-82)
  IPR058163 LysR-type transcriptional regulator, proteobacterial-type [PTHR30537] (14-82)

Secondary structure (DSSP, 8-state):
-----HHHHHHGGG--HHHHHHHHHHHHHSSHHHHHHHHTS-HHHHHHHHHHHHHHHTS-SEEEETTEEEE-HHHHHHHHHH-

Foldseek 3Di:
DDCPDPLQVVLVVVQDPVLLLLLLLCVVQQHLCNSCVVVVHHSVVSVVSPVVRCVSSVHHQWDDDVVGTDGDPVVVVSNVVSD

pLDDT: mean 81.38, std 15.24, range [40.38, 96.06]

Sequence (83 aa):
MGCTDKVFCEKLIMLSTESLIAFTTIMDCGSFTAAADKLGVTASNVSRSLAQLEKQLGVRLLTRTTRRLDLTAEGAWLLERAA

Organism: Chromobacterium violaceum (NCBI:txid536)

Radius of gyration: 12.34 Å; chains: 1; bounding box: 25×25×35 Å